Protein AF-A0A7C4IZS2-F1 (afdb_monomer_lite)

Sequence (141 aa):
MNLKKMLLIFGCVAVLMVISPVSQVMAGAGPEPPAGATVQGPEIWGEVTVYCDPAVPDVATVRVKRVVDCNVEAQALIDPNWQYGCSDNPDSPLKWSLPAGTKFFNIPGTPFINKVKNYTKNTQGTGSVYSFDAQFMFWLP

pLDDT: mean 79.39, std 14.93, range [40.72, 95.12]

Structure (mmCIF, N/CA/C/O backbone):
data_AF-A0A7C4IZS2-F1
#
_entry.id   AF-A0A7C4IZS2-F1
#
loop_
_atom_site.group_PDB
_atom_site.id
_atom_site.type_symbol
_atom_site.label_atom_id
_atom_site.label_alt_id
_atom_site.label_comp_id
_atom_site.label_asym_id
_atom_site.label_entity_id
_atom_site.label_seq_id
_atom_site.pdbx_PDB_ins_code
_atom_site.Cartn_x
_atom_site.Cartn_y
_atom_site.Cartn_z
_atom_site.occupancy
_atom_site.B_iso_or_equiv
_atom_site.auth_seq_id
_atom_site.auth_comp_id
_atom_site.auth_asym_id
_atom_site.auth_atom_id
_atom_site.pdbx_PDB_model_num
ATOM 1 N N . MET A 1 1 ? -7.790 -49.024 14.167 1.00 51.81 1 MET A N 1
ATOM 2 C CA . MET A 1 1 ? -7.156 -47.722 13.854 1.00 51.81 1 MET A CA 1
ATOM 3 C C . MET A 1 1 ? -7.063 -46.925 15.154 1.00 51.81 1 MET A C 1
ATOM 5 O O . MET A 1 1 ? -8.077 -46.774 15.816 1.00 51.81 1 MET A O 1
ATOM 9 N N . ASN A 1 2 ? -5.859 -46.560 15.609 1.00 57.06 2 ASN A N 1
ATOM 10 C CA . ASN A 1 2 ? -5.625 -46.070 16.979 1.00 57.06 2 ASN A CA 1
ATOM 11 C C . ASN A 1 2 ? -6.200 -44.657 17.200 1.00 57.06 2 ASN A C 1
ATOM 13 O O . ASN A 1 2 ? -5.724 -43.708 16.583 1.00 57.06 2 ASN A O 1
ATOM 17 N N . LEU A 1 3 ? -7.158 -44.517 18.126 1.00 55.31 3 LEU A N 1
ATOM 18 C CA . LEU A 1 3 ? -7.866 -43.269 18.473 1.00 55.31 3 LEU A CA 1
ATOM 19 C C . LEU A 1 3 ? -6.915 -42.092 18.783 1.00 55.31 3 LEU A C 1
ATOM 21 O O . LEU A 1 3 ? -7.186 -40.947 18.431 1.00 55.31 3 LEU A O 1
ATOM 25 N N . LYS A 1 4 ? -5.736 -42.392 19.346 1.00 52.72 4 LYS A N 1
ATOM 26 C CA . LYS A 1 4 ? -4.668 -41.416 19.625 1.00 52.72 4 LYS A CA 1
ATOM 27 C C . LYS A 1 4 ? -4.062 -40.788 18.361 1.00 52.72 4 LYS A C 1
ATOM 29 O O . LYS A 1 4 ? -3.688 -39.623 18.388 1.00 52.72 4 LYS A O 1
ATOM 34 N N . LYS A 1 5 ? -3.991 -41.529 17.246 1.00 51.41 5 LYS A N 1
ATOM 35 C CA . LYS A 1 5 ? -3.518 -41.000 15.953 1.00 51.41 5 LYS A CA 1
ATOM 36 C C . LYS A 1 5 ? -4.570 -40.108 15.287 1.00 51.41 5 LYS A C 1
ATOM 38 O O . LYS A 1 5 ? -4.196 -39.126 14.664 1.00 51.41 5 LYS A O 1
ATOM 43 N N . MET A 1 6 ? -5.865 -40.395 15.461 1.00 53.91 6 MET A N 1
ATOM 44 C CA . MET A 1 6 ? -6.938 -39.533 14.940 1.00 53.91 6 MET A CA 1
ATOM 45 C C . MET A 1 6 ? -7.010 -38.184 15.668 1.00 53.91 6 MET A C 1
ATOM 47 O O . MET A 1 6 ? -7.118 -37.155 15.011 1.00 53.91 6 MET A O 1
ATOM 51 N N . LEU A 1 7 ? -6.884 -38.169 17.000 1.00 56.22 7 LEU A N 1
ATOM 52 C CA . LEU A 1 7 ? -6.899 -36.930 17.794 1.00 56.22 7 LEU A CA 1
ATOM 53 C C . LEU A 1 7 ? -5.733 -35.990 17.460 1.00 56.22 7 LEU A C 1
ATOM 55 O O . LEU A 1 7 ? -5.915 -34.777 17.419 1.00 56.22 7 LEU A O 1
ATOM 59 N N . LEU A 1 8 ? -4.555 -36.543 17.166 1.00 53.88 8 LEU A N 1
ATOM 60 C CA . LEU A 1 8 ? -3.375 -35.753 16.808 1.00 53.88 8 LEU A CA 1
ATOM 61 C C . LEU A 1 8 ? -3.499 -35.139 15.401 1.00 53.88 8 LEU A C 1
ATOM 63 O O . LEU A 1 8 ? -3.094 -34.001 15.187 1.00 53.88 8 LEU A O 1
ATOM 67 N N . ILE A 1 9 ? -4.135 -35.854 14.465 1.00 56.72 9 ILE A N 1
ATOM 68 C CA . ILE A 1 9 ? -4.408 -35.351 13.110 1.00 56.72 9 ILE A CA 1
ATOM 69 C C . ILE A 1 9 ? -5.490 -34.261 13.143 1.00 56.72 9 ILE A C 1
ATOM 71 O O . ILE A 1 9 ? -5.300 -33.206 12.543 1.00 56.72 9 ILE A O 1
ATOM 75 N N . PHE A 1 10 ? -6.582 -34.458 13.891 1.00 54.16 10 PHE A N 1
ATOM 76 C CA . PHE A 1 10 ? -7.613 -33.424 14.050 1.00 54.16 10 PHE A CA 1
ATOM 77 C C . PHE A 1 10 ? -7.094 -32.185 14.796 1.00 54.16 10 PHE A C 1
ATOM 79 O O . PHE A 1 10 ? -7.431 -31.065 14.416 1.00 54.16 10 PHE A O 1
ATOM 86 N N . GLY A 1 11 ? -6.223 -32.363 15.795 1.00 52.16 11 GLY A N 1
ATOM 87 C CA . GLY A 1 11 ? -5.570 -31.255 16.496 1.00 52.16 11 GLY A CA 1
ATOM 88 C C . GLY A 1 11 ? -4.658 -30.423 15.588 1.00 52.16 11 GLY A C 1
ATOM 89 O O . GLY A 1 11 ? -4.735 -29.198 15.606 1.00 52.16 11 GLY A O 1
ATOM 90 N N . CYS A 1 12 ? -3.847 -31.061 14.736 1.00 50.88 12 CYS A N 1
ATOM 91 C CA . CYS A 1 12 ? -2.979 -30.342 13.795 1.00 50.88 12 CYS A CA 1
ATOM 92 C C . CYS A 1 12 ? -3.761 -29.608 12.693 1.00 50.88 12 CYS A C 1
ATOM 94 O O . CYS A 1 12 ? -3.373 -28.505 12.316 1.00 50.88 12 CYS A O 1
ATOM 96 N N . VAL A 1 13 ? -4.872 -30.171 12.205 1.00 51.84 13 VAL A N 1
ATOM 97 C CA . VAL A 1 13 ? -5.718 -29.513 11.190 1.00 51.84 13 VAL A CA 1
ATOM 98 C C . VAL A 1 13 ? -6.479 -28.318 11.779 1.00 51.84 13 VAL A C 1
ATOM 100 O O . VAL A 1 13 ? -6.617 -27.300 11.107 1.00 51.84 13 VAL A O 1
ATOM 103 N N . ALA A 1 14 ? -6.909 -28.389 13.043 1.00 48.94 14 ALA A N 1
ATOM 104 C CA . ALA A 1 14 ? -7.553 -27.262 13.721 1.00 48.94 14 ALA A CA 1
ATOM 105 C C . ALA A 1 14 ? -6.577 -26.103 14.005 1.00 48.94 14 ALA A C 1
ATOM 107 O O . ALA A 1 14 ? -6.953 -24.944 13.860 1.00 48.94 14 ALA A O 1
ATOM 108 N N . VAL A 1 15 ? -5.313 -26.392 14.342 1.00 45.75 15 VAL A N 1
ATOM 109 C CA . VAL A 1 15 ? -4.287 -25.360 14.599 1.00 45.75 15 VAL A CA 1
ATOM 110 C C . VAL A 1 15 ? -3.834 -24.654 13.310 1.00 45.75 15 VAL A C 1
ATOM 112 O O . VAL A 1 15 ? -3.535 -23.463 13.338 1.00 45.75 15 VAL A O 1
ATOM 115 N N . LEU A 1 16 ? -3.863 -25.337 12.161 1.00 41.94 16 LEU A N 1
ATOM 116 C CA . LEU A 1 16 ? -3.532 -24.748 10.854 1.00 41.94 16 LEU A CA 1
ATOM 117 C C . LEU A 1 16 ? -4.597 -23.777 10.308 1.00 41.94 16 LEU A C 1
ATOM 119 O O . LEU A 1 16 ? -4.285 -22.986 9.422 1.00 41.94 16 LEU A O 1
ATOM 123 N N . MET A 1 17 ? -5.826 -23.783 10.839 1.00 44.16 17 MET A N 1
ATOM 124 C CA . MET A 1 17 ? -6.877 -22.841 10.420 1.00 44.16 17 MET A CA 1
ATOM 125 C C . MET A 1 17 ? -6.835 -21.487 11.146 1.00 44.16 17 MET A C 1
ATOM 127 O O . MET A 1 17 ? -7.487 -20.550 10.698 1.00 44.16 17 MET A O 1
ATOM 131 N N . VAL A 1 18 ? -6.080 -21.349 12.243 1.00 44.06 18 VAL A N 1
ATOM 132 C CA . VAL A 1 18 ? -6.170 -20.157 13.114 1.00 44.06 18 VAL A CA 1
ATOM 133 C C . VAL A 1 18 ? -5.243 -19.012 12.681 1.00 44.06 18 VAL A C 1
ATOM 135 O O . VAL A 1 18 ? -5.390 -17.896 13.164 1.00 44.06 18 VAL A O 1
ATOM 138 N N . ILE A 1 19 ? -4.310 -19.220 11.745 1.00 46.44 19 ILE A N 1
ATOM 139 C CA . ILE A 1 19 ? -3.363 -18.162 11.350 1.00 46.44 19 ILE A CA 1
ATOM 140 C C . ILE A 1 19 ? -3.058 -18.233 9.851 1.00 46.44 19 ILE A C 1
ATOM 142 O O . ILE A 1 19 ? -1.928 -18.469 9.436 1.00 46.44 19 ILE A O 1
ATOM 146 N N . SER A 1 20 ? -4.071 -18.036 9.011 1.00 40.72 20 SER A N 1
ATOM 147 C CA . SER A 1 20 ? -3.809 -17.583 7.642 1.00 40.72 20 SER A CA 1
ATOM 148 C C . SER A 1 20 ? -4.094 -16.081 7.591 1.00 40.72 20 SER A C 1
ATOM 150 O O . SER A 1 20 ? -5.257 -15.689 7.703 1.00 40.72 20 SER A O 1
ATOM 152 N N . PRO A 1 21 ? -3.075 -15.203 7.473 1.00 47.91 21 PRO A N 1
ATOM 153 C CA . PRO A 1 21 ? -3.344 -13.832 7.069 1.00 47.91 21 PRO A CA 1
ATOM 154 C C . PRO A 1 21 ? -4.006 -13.921 5.696 1.00 47.91 21 PRO A C 1
ATOM 156 O O . PRO A 1 21 ? -3.427 -14.457 4.751 1.00 47.91 21 PRO A O 1
ATOM 159 N N . VAL A 1 22 ? -5.262 -13.488 5.614 1.00 51.22 22 VAL A N 1
ATOM 160 C CA . VAL A 1 22 ? -6.021 -13.505 4.367 1.00 51.22 22 VAL A CA 1
ATOM 161 C C . VAL A 1 22 ? -5.366 -12.477 3.453 1.00 51.22 22 VAL A C 1
ATOM 163 O O . VAL A 1 22 ? -5.600 -11.276 3.587 1.00 51.22 22 VAL A O 1
ATOM 166 N N . SER A 1 23 ? -4.475 -12.940 2.579 1.00 50.22 23 SER A N 1
ATOM 167 C CA . SER A 1 23 ? -3.880 -12.087 1.561 1.00 50.22 23 SER A CA 1
ATOM 168 C C . SER A 1 23 ? -4.981 -11.684 0.592 1.00 50.22 23 SER A C 1
ATOM 170 O O . SER A 1 23 ? -5.501 -12.532 -0.133 1.00 50.22 23 SER A O 1
ATOM 172 N N . GLN A 1 24 ? -5.382 -10.413 0.606 1.00 63.47 24 GLN A N 1
ATOM 173 C CA . GLN A 1 24 ? -6.318 -9.912 -0.399 1.00 63.47 24 GLN A CA 1
ATOM 174 C C . GLN A 1 24 ? -5.526 -9.483 -1.627 1.00 63.47 24 GLN A C 1
ATOM 176 O O . GLN A 1 24 ? -4.483 -8.838 -1.505 1.00 63.47 24 GLN A O 1
ATOM 181 N N . VAL A 1 25 ? -6.038 -9.833 -2.803 1.00 57.22 25 VAL A N 1
ATOM 182 C CA . VAL A 1 25 ? -5.549 -9.275 -4.059 1.00 57.22 25 VAL A CA 1
ATOM 183 C C . VAL A 1 25 ? -6.354 -8.005 -4.334 1.00 57.22 25 VAL A C 1
ATOM 185 O O . VAL A 1 25 ? -7.576 -8.066 -4.454 1.00 57.22 25 VAL A O 1
ATOM 188 N N . MET A 1 26 ? -5.680 -6.862 -4.358 1.00 69.31 26 MET A N 1
ATOM 189 C CA . MET A 1 26 ? -6.216 -5.578 -4.814 1.00 69.31 26 MET A CA 1
ATOM 190 C C . MET A 1 26 ? -5.915 -5.434 -6.309 1.00 69.31 26 MET A C 1
ATOM 192 O O . MET A 1 26 ? -5.067 -6.154 -6.808 1.00 69.31 26 MET A O 1
ATOM 196 N N . ALA A 1 27 ? -6.605 -4.575 -7.051 1.00 53.84 27 ALA A N 1
ATOM 197 C CA . ALA A 1 27 ? -6.233 -4.285 -8.436 1.00 53.84 27 ALA A CA 1
ATOM 198 C C . ALA A 1 27 ? -6.530 -2.821 -8.775 1.00 53.84 27 ALA A C 1
ATOM 200 O O . ALA A 1 27 ? -7.695 -2.462 -8.958 1.00 53.84 27 ALA A O 1
ATOM 201 N N . GLY A 1 28 ? -5.489 -1.994 -8.883 1.00 63.47 28 GLY A N 1
ATOM 202 C CA . GLY A 1 28 ? -5.570 -0.642 -9.437 1.00 63.47 28 GLY A CA 1
ATOM 203 C C . GLY A 1 28 ? -5.674 0.505 -8.433 1.00 63.47 28 GLY A C 1
ATOM 204 O O . GLY A 1 28 ? -5.198 0.441 -7.305 1.00 63.47 28 GLY A O 1
ATOM 205 N N . ALA A 1 29 ? -6.285 1.598 -8.885 1.00 65.12 29 ALA A N 1
ATOM 206 C CA . ALA A 1 29 ? -6.561 2.780 -8.082 1.00 65.12 29 ALA A CA 1
ATOM 207 C C . ALA A 1 29 ? -8.062 2.876 -7.779 1.00 65.12 29 ALA A C 1
ATOM 209 O O . ALA A 1 29 ? -8.898 2.725 -8.669 1.00 65.12 29 ALA A O 1
ATOM 210 N N . GLY A 1 30 ? -8.419 3.129 -6.522 1.00 69.88 30 GLY A N 1
ATOM 211 C CA . GLY A 1 30 ? -9.776 3.498 -6.132 1.00 69.88 30 GLY A CA 1
ATOM 212 C C . GLY A 1 30 ? -10.051 5.002 -6.307 1.00 69.88 30 GLY A C 1
ATOM 213 O O . GLY A 1 30 ? -9.123 5.793 -6.502 1.00 69.88 30 GLY A O 1
ATOM 214 N N . PRO A 1 31 ? -11.327 5.427 -6.234 1.00 73.56 31 PRO A N 1
ATOM 215 C CA . PRO A 1 31 ? -11.717 6.830 -6.391 1.00 73.56 31 PRO A CA 1
ATOM 216 C C . PRO A 1 31 ? -11.199 7.717 -5.248 1.00 73.56 31 PRO A C 1
ATOM 218 O O . PRO A 1 31 ? -11.068 7.265 -4.111 1.00 73.56 31 PRO A O 1
ATOM 221 N N . GLU A 1 32 ? -10.956 8.999 -5.504 1.00 73.00 32 GLU A N 1
ATOM 222 C CA . GLU A 1 32 ? -10.725 9.955 -4.414 1.00 73.00 32 GLU A CA 1
ATOM 223 C C . GLU A 1 32 ? -11.962 10.039 -3.490 1.00 73.00 32 GLU A C 1
ATOM 225 O O . GLU A 1 32 ? -13.094 9.876 -3.963 1.00 73.00 32 GLU A O 1
ATOM 230 N N . PRO A 1 33 ? -11.783 10.297 -2.179 1.00 78.00 33 PRO A N 1
ATOM 231 C CA . PRO A 1 33 ? -12.900 10.548 -1.276 1.00 78.00 33 PRO A CA 1
ATOM 232 C C . PRO A 1 33 ? -13.777 11.702 -1.801 1.00 78.00 33 PRO A C 1
ATOM 234 O O . PRO A 1 33 ? -13.243 12.776 -2.097 1.00 78.00 33 PRO A O 1
ATOM 237 N N . PRO A 1 34 ? -15.109 11.536 -1.905 1.00 81.56 34 PRO A N 1
ATOM 238 C CA . PRO A 1 34 ? -15.985 12.600 -2.373 1.00 81.56 34 PRO A CA 1
ATOM 239 C C . PRO A 1 34 ? -15.976 13.802 -1.420 1.00 81.56 34 PRO A C 1
ATOM 241 O O . PRO A 1 34 ? -15.752 13.679 -0.213 1.00 81.56 34 PRO A O 1
ATOM 244 N N . ALA A 1 35 ? -16.252 14.992 -1.958 1.00 77.50 35 ALA A N 1
ATOM 245 C CA . ALA A 1 35 ? -16.364 16.202 -1.151 1.00 77.50 35 ALA A CA 1
ATOM 246 C C . ALA A 1 35 ? -17.490 16.043 -0.111 1.00 77.50 35 ALA A C 1
ATOM 248 O O . ALA A 1 35 ? -18.647 15.846 -0.470 1.00 77.50 35 ALA A O 1
ATOM 249 N N . GLY A 1 36 ? -17.143 16.125 1.177 1.00 77.19 36 GLY A N 1
ATOM 250 C CA . GLY A 1 36 ? -18.079 15.908 2.288 1.00 77.19 36 GLY A CA 1
ATOM 251 C C . GLY A 1 36 ? -18.118 14.478 2.834 1.00 77.19 36 GLY A C 1
ATOM 252 O O . GLY A 1 36 ? -18.879 14.224 3.765 1.00 77.19 36 GLY A O 1
ATOM 253 N N . ALA A 1 37 ? -17.291 13.562 2.312 1.00 81.75 37 ALA A N 1
ATOM 254 C CA . ALA A 1 37 ? -17.156 12.225 2.876 1.00 81.75 37 ALA A CA 1
ATOM 255 C C . ALA A 1 37 ? -16.762 12.295 4.357 1.00 81.75 37 ALA A C 1
ATOM 257 O O . ALA A 1 37 ? -15.879 13.063 4.755 1.00 81.75 37 ALA A O 1
ATOM 258 N N . THR A 1 38 ? -17.401 11.467 5.181 1.00 83.50 38 THR A N 1
ATOM 259 C CA . THR A 1 38 ? -17.050 11.395 6.601 1.00 83.50 38 THR A CA 1
ATOM 260 C C . THR A 1 38 ? -15.878 10.442 6.766 1.00 83.50 38 THR A C 1
ATOM 262 O O . THR A 1 38 ? -15.980 9.262 6.428 1.00 83.50 38 THR A O 1
ATOM 265 N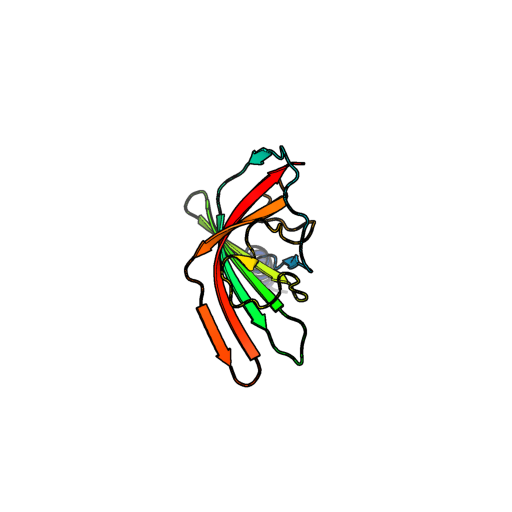 N . VAL A 1 39 ? -14.770 10.944 7.307 1.00 83.56 39 VAL A N 1
ATOM 266 C CA . VAL A 1 39 ? -13.623 10.108 7.666 1.00 83.56 39 VAL A CA 1
ATOM 267 C C . VAL A 1 39 ? -13.878 9.476 9.037 1.00 83.56 39 VAL A C 1
ATOM 269 O O . VAL A 1 39 ? -14.130 10.183 10.012 1.00 83.56 39 VAL A O 1
ATOM 272 N N . GLN A 1 40 ? -13.851 8.147 9.108 1.00 79.81 40 GLN A N 1
ATOM 273 C CA . GLN A 1 40 ? -14.124 7.355 10.310 1.00 79.81 40 GLN A CA 1
ATOM 274 C C . GLN A 1 40 ? -13.084 6.247 10.512 1.00 79.81 40 GLN A C 1
ATOM 276 O O . GLN A 1 40 ? -12.262 5.961 9.647 1.00 79.81 40 GLN A O 1
ATOM 281 N N . GLY A 1 41 ? -13.154 5.601 11.677 1.00 73.19 41 GLY A N 1
ATOM 282 C CA . GLY A 1 41 ? -12.334 4.442 12.010 1.00 73.19 41 GLY A CA 1
ATOM 283 C C . GLY A 1 41 ? -10.973 4.798 12.613 1.00 73.19 41 GLY A C 1
ATOM 284 O O . GLY A 1 41 ? -10.624 5.974 12.744 1.00 73.19 41 GLY A O 1
ATOM 285 N N . PRO A 1 42 ? -10.217 3.777 13.047 1.00 82.19 42 PRO A N 1
ATOM 286 C CA . PRO A 1 42 ? -8.880 3.982 13.568 1.00 82.19 42 PRO A CA 1
ATOM 287 C C . PRO A 1 42 ? -7.929 4.377 12.440 1.00 82.19 42 PRO A C 1
ATOM 289 O O . PRO A 1 42 ? -8.038 3.903 11.311 1.00 82.19 42 PRO A O 1
ATOM 292 N N . GLU A 1 43 ? -6.948 5.202 12.773 1.00 85.50 43 GLU A N 1
ATOM 293 C CA . GLU A 1 43 ? -5.795 5.423 11.910 1.00 85.50 43 GLU A CA 1
ATOM 294 C C . GLU A 1 43 ? -4.915 4.164 11.890 1.00 85.50 43 GLU A C 1
ATOM 296 O O . GLU A 1 43 ? -4.577 3.629 12.949 1.00 85.50 43 GLU A O 1
ATOM 301 N N . ILE A 1 44 ? -4.530 3.694 10.699 1.00 90.88 44 ILE A N 1
ATOM 302 C CA . ILE A 1 44 ? -3.626 2.546 10.540 1.00 90.88 44 ILE A CA 1
ATOM 303 C C . ILE A 1 44 ? -2.368 2.975 9.803 1.00 90.88 44 ILE A C 1
ATO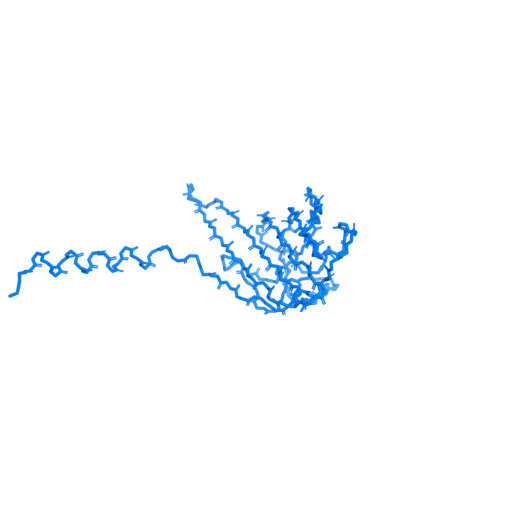M 305 O O . ILE A 1 44 ? -2.440 3.618 8.763 1.00 90.88 44 ILE A O 1
ATOM 309 N N . TRP A 1 45 ? -1.213 2.557 10.314 1.00 92.19 45 TRP A N 1
ATOM 310 C CA . TRP A 1 45 ? 0.050 2.649 9.592 1.00 92.19 45 TRP A CA 1
ATOM 311 C C . TRP A 1 45 ? 0.404 1.299 8.973 1.00 92.19 45 TRP A C 1
ATOM 313 O O . TRP A 1 45 ? 0.201 0.242 9.579 1.00 92.19 45 TRP A O 1
ATOM 323 N N . GLY A 1 46 ? 0.941 1.338 7.761 1.00 94.06 46 GLY A N 1
ATOM 324 C CA . GLY A 1 46 ? 1.476 0.167 7.083 1.00 94.06 46 GLY A CA 1
ATOM 325 C C . GLY A 1 46 ? 2.654 0.516 6.195 1.00 94.06 46 GLY A C 1
ATOM 326 O O . GLY A 1 46 ? 2.846 1.672 5.838 1.00 94.06 46 GLY A O 1
ATOM 327 N N . GLU A 1 47 ? 3.416 -0.502 5.829 1.00 95.12 47 GLU A N 1
ATOM 328 C CA . GLU A 1 47 ? 4.485 -0.405 4.842 1.00 95.12 47 GLU A CA 1
ATOM 329 C C . GLU A 1 47 ? 3.915 -0.762 3.466 1.00 95.12 47 GLU A C 1
ATOM 331 O O . GLU A 1 47 ? 3.216 -1.771 3.314 1.00 95.12 47 GLU A O 1
ATOM 336 N N . VAL A 1 48 ? 4.214 0.056 2.464 1.00 93.00 48 VAL A N 1
ATOM 337 C CA . VAL A 1 48 ? 3.899 -0.203 1.062 1.00 93.00 48 VAL A CA 1
ATOM 338 C C . VAL A 1 48 ? 5.202 -0.408 0.317 1.00 93.00 48 VAL A C 1
ATOM 340 O O . VAL A 1 48 ? 6.079 0.449 0.353 1.00 93.00 48 VAL A O 1
ATOM 343 N N . THR A 1 49 ? 5.318 -1.529 -0.386 1.00 93.75 49 THR A N 1
ATOM 344 C CA . THR A 1 49 ? 6.434 -1.805 -1.290 1.00 93.75 49 THR A CA 1
ATOM 345 C C . THR A 1 49 ? 5.901 -1.967 -2.702 1.00 93.75 49 THR A C 1
ATOM 347 O O . THR A 1 49 ? 5.047 -2.819 -2.923 1.00 93.75 49 THR A O 1
ATOM 350 N N . VAL A 1 50 ? 6.409 -1.191 -3.653 1.00 92.25 50 VAL A N 1
ATOM 351 C CA . VAL A 1 50 ? 6.036 -1.256 -5.068 1.00 92.25 50 VAL A CA 1
ATOM 352 C C . VAL A 1 50 ? 7.239 -1.725 -5.872 1.00 92.25 50 VAL A C 1
ATOM 354 O O . VAL A 1 50 ? 8.306 -1.115 -5.820 1.00 92.25 50 VAL A O 1
ATOM 357 N N . TYR A 1 51 ? 7.075 -2.828 -6.590 1.00 92.00 51 TYR A N 1
ATOM 358 C CA . TYR A 1 51 ? 8.025 -3.306 -7.578 1.00 92.00 51 TYR A CA 1
ATOM 359 C C . TYR A 1 51 ? 7.624 -2.772 -8.948 1.00 92.00 51 TYR A C 1
ATOM 361 O O . TYR A 1 51 ? 6.517 -3.041 -9.414 1.00 92.00 51 TYR A O 1
ATOM 369 N N . CYS A 1 52 ? 8.538 -2.036 -9.565 1.00 89.56 52 CYS A N 1
ATOM 370 C CA . CYS A 1 52 ? 8.342 -1.369 -10.838 1.00 89.56 52 CYS A CA 1
ATOM 371 C C . CYS A 1 52 ? 9.392 -1.858 -11.819 1.00 89.56 52 CYS A C 1
ATOM 373 O O . CYS A 1 52 ? 10.589 -1.676 -11.579 1.00 89.56 52 CYS A O 1
ATOM 375 N N . ASP A 1 53 ? 8.976 -2.453 -12.927 1.00 88.06 53 ASP A N 1
ATOM 376 C CA . ASP A 1 53 ? 9.899 -2.911 -13.960 1.00 88.06 53 ASP A CA 1
ATOM 377 C C . ASP A 1 53 ? 9.285 -2.664 -15.344 1.00 88.06 53 ASP A C 1
ATOM 379 O O . ASP A 1 53 ? 8.138 -3.032 -15.570 1.00 88.06 53 ASP A O 1
ATOM 383 N N . PRO A 1 54 ? 10.020 -2.066 -16.300 1.00 84.44 54 PRO A N 1
ATOM 384 C CA . PRO A 1 54 ? 9.491 -1.779 -17.634 1.00 84.44 54 PRO A CA 1
ATOM 385 C C . PRO A 1 54 ? 8.958 -2.999 -18.406 1.00 84.44 54 PRO A C 1
ATOM 387 O O . PRO A 1 54 ? 8.231 -2.827 -19.384 1.00 84.44 54 PRO A O 1
ATOM 390 N N . ALA A 1 55 ? 9.354 -4.218 -18.028 1.00 85.94 55 ALA A N 1
ATOM 391 C CA . ALA A 1 55 ? 8.989 -5.458 -18.703 1.00 85.94 55 ALA A CA 1
ATOM 392 C C . ALA A 1 55 ? 7.782 -6.185 -18.083 1.00 85.94 55 ALA A C 1
ATOM 394 O O . ALA A 1 55 ? 7.265 -7.113 -18.711 1.00 85.94 55 ALA A O 1
ATOM 395 N N . VAL A 1 56 ? 7.330 -5.809 -16.880 1.00 85.88 56 VAL A N 1
ATOM 396 C CA . VAL A 1 56 ? 6.202 -6.461 -16.188 1.00 85.88 56 VAL A CA 1
ATOM 397 C C . VAL A 1 56 ? 5.264 -5.435 -15.541 1.00 85.88 56 VAL A C 1
ATOM 399 O O . VAL A 1 56 ? 5.677 -4.312 -15.290 1.00 85.88 56 VAL A O 1
ATOM 402 N N . PRO A 1 57 ? 3.991 -5.779 -15.270 1.00 86.12 57 PRO A N 1
ATOM 403 C CA . PRO A 1 57 ? 3.092 -4.882 -14.547 1.00 86.12 57 PRO A CA 1
ATOM 404 C C . PRO A 1 57 ? 3.644 -4.495 -13.171 1.00 86.12 57 PRO A C 1
ATOM 406 O O . PRO A 1 57 ? 4.236 -5.332 -12.485 1.00 86.12 57 PRO A O 1
ATOM 409 N N . ASP A 1 58 ? 3.398 -3.252 -12.760 1.00 89.00 58 ASP A N 1
ATOM 410 C CA . ASP A 1 58 ? 3.776 -2.766 -11.436 1.00 89.00 58 ASP A CA 1
ATOM 411 C C . ASP A 1 58 ? 2.993 -3.522 -10.356 1.00 89.00 58 ASP A C 1
ATOM 413 O O . ASP A 1 58 ? 1.760 -3.612 -10.395 1.00 89.00 58 ASP A O 1
ATOM 417 N N . VAL A 1 59 ? 3.710 -4.054 -9.366 1.00 90.00 59 VAL A N 1
ATOM 418 C CA . VAL A 1 59 ? 3.121 -4.837 -8.274 1.00 90.00 59 VAL A CA 1
ATOM 419 C C . VAL A 1 59 ? 3.371 -4.137 -6.952 1.00 90.00 59 VAL A C 1
ATOM 421 O O . VAL A 1 59 ? 4.521 -3.932 -6.569 1.00 90.00 59 VAL A O 1
ATOM 424 N N . ALA A 1 60 ? 2.317 -3.843 -6.199 1.00 90.75 60 ALA A N 1
ATOM 425 C CA . ALA A 1 60 ? 2.434 -3.342 -4.838 1.00 90.75 60 ALA A CA 1
ATOM 426 C C . ALA A 1 60 ? 2.087 -4.406 -3.802 1.00 90.75 60 ALA A C 1
ATOM 428 O O . ALA A 1 60 ? 1.204 -5.239 -3.980 1.00 90.75 60 ALA A O 1
ATOM 429 N N . THR A 1 61 ? 2.768 -4.359 -2.667 1.00 92.81 61 THR A N 1
ATOM 430 C CA . THR A 1 61 ? 2.407 -5.094 -1.462 1.00 92.81 61 THR A CA 1
ATOM 431 C C . THR A 1 61 ? 2.186 -4.092 -0.343 1.00 92.81 61 THR A C 1
ATOM 433 O O . THR A 1 61 ? 3.079 -3.313 -0.029 1.00 92.81 61 THR A O 1
ATOM 436 N N . VAL A 1 62 ? 1.015 -4.137 0.283 1.00 92.94 62 VAL A N 1
ATOM 437 C CA . VAL A 1 62 ? 0.674 -3.326 1.453 1.00 92.94 62 VAL A CA 1
ATOM 438 C C . VAL A 1 62 ? 0.649 -4.228 2.674 1.00 92.94 62 VAL A C 1
ATOM 440 O O . VAL A 1 62 ? -0.089 -5.210 2.709 1.00 92.94 62 VAL A O 1
ATOM 443 N N . ARG A 1 63 ? 1.446 -3.914 3.692 1.00 93.81 63 ARG A N 1
ATOM 444 C CA . ARG A 1 63 ? 1.519 -4.672 4.943 1.00 93.81 63 ARG A CA 1
ATOM 445 C C . ARG A 1 63 ? 1.133 -3.772 6.097 1.00 93.81 63 ARG A C 1
ATOM 447 O O . ARG A 1 63 ? 1.842 -2.826 6.419 1.00 93.81 63 ARG A O 1
ATOM 454 N N . VAL A 1 64 ? 0.033 -4.101 6.755 1.00 93.38 64 VAL A N 1
ATOM 455 C CA . VAL A 1 64 ? -0.444 -3.381 7.936 1.00 93.38 64 VAL A CA 1
ATOM 456 C C . VAL A 1 64 ? -0.342 -4.272 9.163 1.00 93.38 64 VAL A C 1
ATOM 458 O O . VAL A 1 64 ? -0.545 -5.489 9.097 1.00 93.38 64 VAL A O 1
ATOM 461 N N . LYS A 1 65 ? -0.036 -3.657 10.302 1.00 88.62 65 LYS A N 1
ATOM 462 C CA . LYS A 1 65 ? -0.082 -4.309 11.609 1.00 88.62 65 LYS A CA 1
ATOM 463 C C . LYS A 1 65 ? -0.839 -3.416 12.572 1.00 88.62 65 LYS A C 1
ATOM 465 O O . LYS A 1 65 ? -0.662 -2.202 12.556 1.00 88.62 65 LYS A O 1
ATOM 470 N N . ARG A 1 66 ? -1.653 -4.018 13.431 1.00 86.25 66 ARG A N 1
ATOM 471 C CA . ARG A 1 66 ? -2.306 -3.316 14.536 1.00 86.25 66 ARG A CA 1
ATOM 472 C C . ARG A 1 66 ? -2.217 -4.137 15.812 1.00 86.25 66 ARG A C 1
ATOM 474 O O . ARG A 1 66 ? -2.040 -5.351 15.759 1.00 86.25 66 ARG A O 1
ATOM 481 N N . VAL A 1 67 ? -2.344 -3.462 16.948 1.00 83.50 67 VAL A N 1
ATOM 482 C CA . VAL A 1 67 ? -2.443 -4.109 18.257 1.00 83.50 67 VAL A CA 1
ATOM 483 C C . VAL A 1 67 ? -3.864 -3.923 18.767 1.00 83.50 67 VAL A C 1
ATOM 485 O O . VAL A 1 67 ? -4.316 -2.789 18.908 1.00 83.50 67 VAL A O 1
ATOM 488 N N . VAL A 1 68 ? -4.559 -5.027 19.024 1.00 84.06 68 VAL A N 1
ATOM 489 C CA . VAL A 1 68 ? -5.914 -5.051 19.592 1.00 84.06 68 VAL A CA 1
ATOM 490 C C . VAL A 1 68 ? -5.897 -6.024 20.761 1.00 84.06 68 VAL A C 1
ATOM 492 O O . VAL A 1 68 ? -5.416 -7.145 20.617 1.00 84.06 68 VAL A O 1
ATOM 495 N N . ASP A 1 69 ? -6.351 -5.582 21.934 1.00 86.06 69 ASP A N 1
ATOM 496 C CA . ASP A 1 69 ? -6.408 -6.404 23.152 1.00 86.06 69 ASP A CA 1
ATOM 497 C C . ASP A 1 69 ? -5.091 -7.144 23.457 1.00 86.06 69 ASP A C 1
ATOM 499 O O . ASP A 1 69 ? -5.067 -8.348 23.698 1.00 86.06 69 ASP A O 1
ATOM 503 N N . CYS A 1 70 ? -3.968 -6.416 23.394 1.00 84.88 70 CYS A N 1
ATOM 504 C CA . CYS A 1 70 ? -2.601 -6.932 23.578 1.00 84.88 70 CYS A CA 1
ATOM 505 C C . CYS A 1 70 ? -2.133 -7.980 22.547 1.00 84.88 70 CYS A C 1
ATOM 507 O O . CYS A 1 70 ? -1.015 -8.481 22.664 1.00 84.88 70 CYS A O 1
ATOM 509 N N . ASN A 1 71 ? -2.927 -8.271 21.516 1.00 82.81 71 ASN A N 1
ATOM 510 C CA . ASN A 1 71 ? -2.566 -9.170 20.427 1.00 82.81 71 ASN A CA 1
ATOM 511 C C . ASN A 1 71 ? -2.149 -8.380 19.186 1.00 82.81 71 ASN A C 1
ATOM 513 O O . ASN A 1 7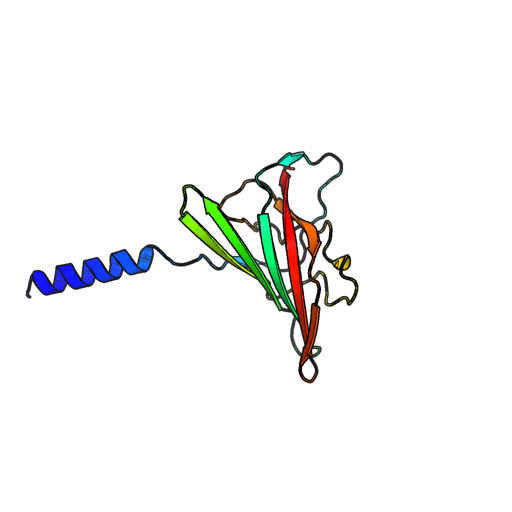1 ? -2.720 -7.335 18.873 1.00 82.81 71 ASN A O 1
ATOM 517 N N . VAL A 1 72 ? -1.145 -8.887 18.468 1.00 83.94 72 VAL A N 1
ATOM 518 C CA . VAL A 1 72 ? -0.702 -8.308 17.195 1.00 83.94 72 VAL A CA 1
ATOM 519 C C . VAL A 1 72 ? -1.474 -8.968 16.062 1.00 83.94 72 VAL A C 1
ATOM 521 O O . VAL A 1 72 ? -1.335 -10.165 15.824 1.00 83.94 72 VAL A O 1
ATOM 524 N N . GLU A 1 73 ? -2.236 -8.171 15.326 1.00 86.94 73 GLU A N 1
ATOM 525 C CA . GLU A 1 73 ? -2.868 -8.585 14.081 1.00 86.94 73 GLU A CA 1
ATOM 526 C C . GLU A 1 73 ? -2.067 -8.039 12.900 1.00 86.94 73 GLU A C 1
ATOM 528 O O . GLU A 1 73 ? -1.650 -6.877 12.894 1.00 86.94 73 GLU A O 1
ATOM 533 N N . ALA A 1 74 ? -1.852 -8.871 11.884 1.00 89.06 74 ALA A N 1
ATOM 534 C CA . ALA A 1 74 ? -1.136 -8.498 10.673 1.00 89.06 74 ALA A CA 1
ATOM 535 C C . ALA A 1 74 ? -1.951 -8.887 9.441 1.00 89.06 74 ALA A C 1
ATOM 537 O O . ALA A 1 74 ? -2.529 -9.972 9.388 1.00 89.06 74 ALA A O 1
ATOM 538 N N . GLN A 1 75 ? -1.958 -8.014 8.440 1.00 91.81 75 GLN A N 1
ATOM 539 C CA . GLN A 1 75 ? -2.595 -8.270 7.155 1.00 91.81 75 GLN A CA 1
ATOM 540 C C . GLN A 1 75 ? -1.662 -7.810 6.035 1.00 91.81 75 GLN A C 1
ATOM 542 O O . GLN A 1 75 ? -0.993 -6.781 6.148 1.00 91.81 75 GLN A O 1
ATOM 547 N N . ALA A 1 76 ? -1.608 -8.596 4.964 1.00 90.12 76 ALA A N 1
ATOM 548 C CA . ALA A 1 76 ? -0.881 -8.264 3.750 1.00 90.12 76 ALA A CA 1
ATOM 549 C C . ALA A 1 76 ? -1.866 -8.231 2.582 1.00 90.12 76 ALA A C 1
ATOM 551 O O . ALA A 1 76 ? -2.703 -9.119 2.459 1.00 90.12 76 ALA A O 1
ATOM 552 N N . LEU A 1 77 ? -1.768 -7.214 1.738 1.00 90.44 77 LEU A N 1
ATOM 553 C CA . LEU A 1 77 ? -2.531 -7.083 0.505 1.00 90.44 77 LEU A CA 1
ATOM 554 C C . LEU A 1 77 ? -1.549 -6.995 -0.653 1.00 90.44 77 LEU A C 1
ATOM 556 O O . LEU A 1 77 ? -0.495 -6.376 -0.512 1.00 90.44 77 LEU A O 1
ATOM 560 N N . ILE A 1 78 ? -1.885 -7.607 -1.780 1.00 89.44 78 ILE A N 1
ATOM 561 C CA . ILE A 1 78 ? -1.061 -7.585 -2.989 1.00 89.44 78 ILE A CA 1
ATOM 562 C C . ILE A 1 78 ? -1.885 -6.950 -4.098 1.00 89.44 78 ILE A C 1
ATOM 564 O O . ILE A 1 78 ? -2.958 -7.448 -4.408 1.00 89.44 78 ILE A O 1
ATOM 568 N N . ASP A 1 79 ? -1.392 -5.881 -4.702 1.00 87.25 79 ASP A N 1
ATOM 569 C CA . ASP A 1 79 ? -1.948 -5.303 -5.918 1.00 87.25 79 ASP A CA 1
ATOM 570 C C . ASP A 1 79 ? -1.054 -5.675 -7.107 1.00 87.25 79 ASP A C 1
ATOM 572 O O . ASP A 1 79 ? 0.047 -5.139 -7.204 1.00 87.25 79 ASP A O 1
ATOM 576 N N . PRO A 1 80 ? -1.457 -6.599 -7.996 1.00 85.00 80 PRO A N 1
ATOM 577 C CA . PRO A 1 80 ? -0.664 -6.995 -9.147 1.00 85.00 80 PRO A CA 1
ATOM 578 C C . PRO A 1 80 ? -0.809 -6.021 -10.326 1.00 85.00 80 PRO A C 1
ATOM 580 O O . PRO A 1 80 ? -0.308 -6.312 -11.409 1.00 85.00 80 PRO A O 1
ATOM 583 N N . ASN A 1 81 ? -1.548 -4.922 -10.157 1.00 82.38 81 ASN A N 1
ATOM 584 C CA . ASN A 1 81 ? -1.788 -3.920 -11.183 1.00 82.38 81 ASN A CA 1
ATOM 585 C C . ASN A 1 81 ? -1.816 -2.523 -10.550 1.00 82.38 81 ASN A C 1
ATOM 587 O O . ASN A 1 81 ? -2.828 -1.824 -10.608 1.00 82.38 81 ASN A O 1
ATOM 591 N N . TRP A 1 82 ? -0.718 -2.133 -9.907 1.00 84.44 82 TRP A N 1
ATOM 592 C CA . TRP A 1 82 ? -0.623 -0.876 -9.173 1.00 84.44 82 TRP A CA 1
ATOM 593 C C . TRP A 1 82 ? -0.741 0.330 -10.115 1.00 84.44 82 TRP A C 1
ATOM 595 O O . TRP A 1 82 ? 0.150 0.609 -10.911 1.00 84.44 82 TRP A O 1
ATOM 605 N N . GLN A 1 83 ? -1.849 1.070 -10.030 1.00 75.56 83 GLN A N 1
ATOM 606 C CA . GLN A 1 83 ? -2.163 2.135 -10.997 1.00 75.56 83 GLN A CA 1
ATOM 607 C C . GLN A 1 83 ? -1.738 3.543 -10.576 1.00 75.56 83 GLN A C 1
ATOM 609 O O . GLN A 1 83 ? -1.805 4.458 -11.394 1.00 75.56 83 GLN A O 1
ATOM 614 N N . TYR A 1 84 ? -1.265 3.741 -9.344 1.00 72.44 84 TYR A N 1
ATOM 615 C CA . TYR A 1 84 ? -0.736 5.049 -8.921 1.00 72.44 84 TYR A CA 1
ATOM 616 C C . TYR A 1 84 ? 0.631 5.363 -9.545 1.00 72.44 84 TYR A C 1
ATOM 618 O O . TYR A 1 84 ? 1.132 6.481 -9.428 1.00 72.44 84 TYR A O 1
ATOM 626 N N . GLY A 1 85 ? 1.215 4.377 -10.232 1.00 71.56 85 GLY A N 1
ATOM 627 C CA . GLY A 1 85 ? 2.481 4.480 -10.932 1.00 71.56 85 GLY A CA 1
ATOM 628 C C . GLY A 1 85 ? 3.696 4.460 -10.010 1.00 71.56 85 GLY A C 1
ATOM 629 O O . GLY A 1 85 ? 3.608 4.418 -8.781 1.00 71.56 85 GLY A O 1
ATOM 630 N N . CYS A 1 86 ? 4.856 4.506 -10.652 1.00 82.56 86 CYS A N 1
ATOM 631 C CA . CYS A 1 86 ? 6.174 4.445 -10.032 1.00 82.56 86 CYS A CA 1
ATOM 632 C C . CYS A 1 86 ? 6.849 5.810 -10.110 1.00 82.56 86 CYS A C 1
ATOM 634 O O . CYS A 1 86 ? 7.817 6.024 -10.838 1.00 82.56 86 CYS A O 1
ATOM 636 N N . SER A 1 87 ? 6.243 6.775 -9.423 1.00 81.25 87 SER A N 1
ATOM 637 C CA . SER A 1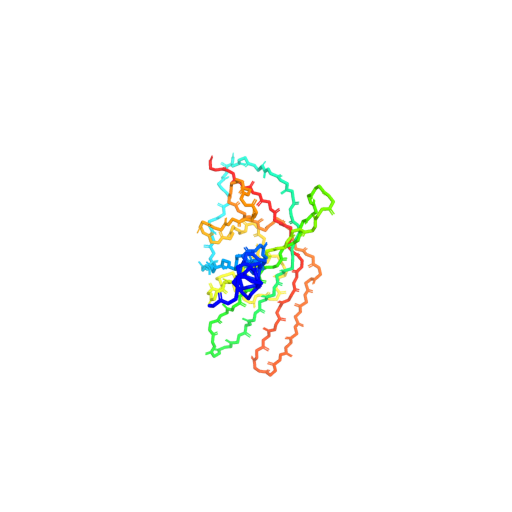 87 ? 6.687 8.164 -9.440 1.00 81.25 87 SER A CA 1
ATOM 638 C C . SER A 1 87 ? 7.715 8.410 -8.354 1.00 81.25 87 SER A C 1
ATOM 640 O O . SER A 1 87 ? 7.455 8.082 -7.204 1.00 81.25 87 SER A O 1
ATOM 642 N N . ASP A 1 88 ? 8.815 9.088 -8.688 1.00 84.06 88 ASP A N 1
ATOM 643 C CA . ASP A 1 88 ? 9.821 9.550 -7.717 1.00 84.06 88 ASP A CA 1
ATOM 644 C C . ASP A 1 88 ? 9.284 10.651 -6.774 1.00 84.06 88 ASP A C 1
ATOM 646 O O . ASP A 1 88 ? 9.991 11.106 -5.875 1.00 84.06 88 ASP A O 1
ATOM 650 N N . ASN A 1 89 ? 8.032 11.088 -6.964 1.00 85.69 89 ASN A N 1
ATOM 651 C CA . ASN A 1 89 ? 7.341 11.995 -6.059 1.00 85.69 89 ASN A CA 1
ATOM 652 C C . ASN A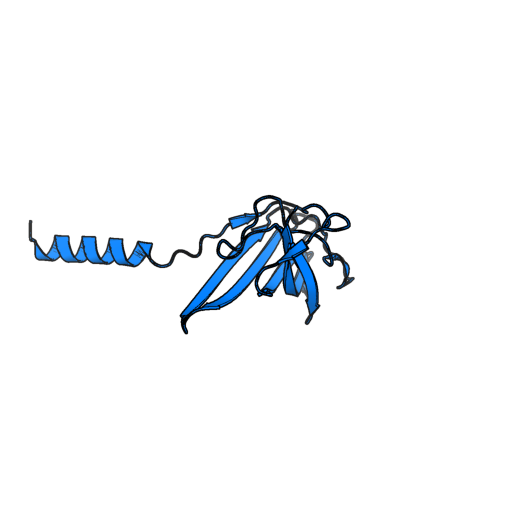 1 89 ? 6.671 11.213 -4.905 1.00 85.69 89 ASN A C 1
ATOM 654 O O . ASN A 1 89 ? 5.699 10.495 -5.164 1.00 85.69 89 ASN A O 1
ATOM 658 N N . PRO A 1 90 ? 7.090 11.396 -3.638 1.00 83.00 90 PRO A N 1
ATOM 659 C CA . PRO A 1 90 ? 6.498 10.711 -2.485 1.00 83.00 90 PRO A CA 1
ATOM 660 C C . PRO A 1 90 ? 5.033 11.083 -2.220 1.00 83.00 90 PRO A C 1
ATOM 662 O O . PRO A 1 90 ? 4.340 10.344 -1.525 1.00 83.00 90 PRO A O 1
ATOM 665 N N . ASP A 1 91 ? 4.549 12.191 -2.785 1.00 84.06 91 ASP A N 1
ATOM 666 C CA . ASP A 1 91 ? 3.163 12.639 -2.629 1.00 84.06 91 ASP A CA 1
ATOM 667 C C . ASP A 1 91 ? 2.208 12.013 -3.658 1.00 84.06 91 ASP A C 1
ATOM 669 O O . ASP A 1 91 ? 0.993 12.164 -3.549 1.00 84.06 91 ASP A O 1
ATOM 673 N N . SER A 1 92 ? 2.734 11.292 -4.655 1.00 79.88 92 SER A N 1
ATOM 674 C CA . SER A 1 92 ? 1.930 10.687 -5.725 1.00 79.88 92 SER A CA 1
ATOM 675 C C . SER A 1 92 ? 0.801 9.751 -5.258 1.00 79.88 92 SER A C 1
ATOM 677 O O . SER A 1 92 ? -0.275 9.835 -5.851 1.00 79.88 92 SER A O 1
ATOM 679 N N . PRO A 1 93 ? 0.952 8.918 -4.204 1.00 77.62 93 PRO A N 1
ATOM 680 C CA . PRO A 1 93 ? -0.130 8.049 -3.752 1.00 77.62 93 PRO A CA 1
ATOM 681 C C . PRO A 1 93 ? -1.080 8.736 -2.753 1.00 77.62 93 PRO A C 1
ATOM 683 O O . PRO A 1 93 ? -2.030 8.106 -2.294 1.00 77.62 93 PRO A O 1
ATOM 686 N N . LEU A 1 94 ? -0.852 10.002 -2.374 1.00 82.00 94 LEU A N 1
ATOM 687 C CA . LEU A 1 94 ? -1.695 10.688 -1.391 1.00 82.00 94 LEU A CA 1
ATOM 688 C C . LEU A 1 94 ? -3.115 10.912 -1.911 1.00 82.00 94 LEU A C 1
ATOM 690 O O . LEU A 1 94 ? -3.323 11.252 -3.067 1.00 82.00 94 LEU A O 1
ATOM 694 N N . LYS A 1 95 ? -4.089 10.803 -1.004 1.00 77.38 95 LYS A N 1
ATOM 695 C CA . LYS A 1 95 ? -5.540 10.984 -1.207 1.00 77.38 95 LYS A CA 1
ATOM 696 C C . LYS A 1 95 ? -6.205 9.964 -2.119 1.00 77.38 95 LYS A C 1
ATOM 698 O O . LYS A 1 95 ? -7.432 9.924 -2.183 1.00 77.38 95 LYS A O 1
ATOM 703 N N . TRP A 1 96 ? -5.432 9.092 -2.741 1.00 73.12 96 TRP A N 1
ATOM 704 C CA . TRP A 1 96 ? -5.976 7.992 -3.498 1.00 73.12 96 TRP A CA 1
ATOM 705 C C . TRP A 1 96 ? -6.516 6.906 -2.569 1.00 73.12 96 TRP A C 1
ATOM 707 O O . TRP A 1 96 ? -5.851 6.497 -1.608 1.00 73.12 96 TRP A O 1
ATOM 717 N N . SER A 1 97 ? -7.728 6.426 -2.857 1.00 80.94 97 SER A N 1
ATOM 718 C CA . SER A 1 97 ? -8.250 5.237 -2.185 1.00 80.94 97 SER A CA 1
ATOM 719 C C . SER A 1 97 ? -7.701 3.978 -2.818 1.00 80.94 97 SER A C 1
ATOM 721 O O . SER A 1 97 ? -7.474 3.964 -4.024 1.00 80.94 97 SER A O 1
ATOM 723 N N . LEU A 1 98 ? -7.496 2.934 -2.014 1.00 84.88 98 LEU A N 1
ATOM 724 C CA . LEU A 1 98 ? -7.175 1.596 -2.510 1.00 84.88 98 LEU A CA 1
ATOM 725 C C . LEU A 1 98 ? -8.349 1.042 -3.339 1.00 84.88 98 LEU A C 1
ATOM 727 O O . LEU A 1 98 ? -9.479 1.514 -3.178 1.00 84.88 98 LEU A O 1
ATOM 731 N N . PRO A 1 99 ? -8.121 0.032 -4.200 1.00 81.31 99 PRO A N 1
ATOM 732 C CA . PRO A 1 99 ? -9.159 -0.575 -5.030 1.00 81.31 99 PRO A CA 1
ATOM 733 C C . PRO A 1 99 ? -10.464 -0.859 -4.294 1.00 81.31 99 PRO A C 1
ATOM 735 O O . PRO A 1 99 ? -10.470 -1.282 -3.132 1.00 81.31 99 PRO A O 1
ATOM 738 N N . ALA A 1 100 ? -11.583 -0.654 -4.989 1.00 77.44 100 ALA A N 1
ATOM 739 C CA . ALA A 1 100 ? -12.908 -0.875 -4.427 1.00 77.44 100 ALA A CA 1
ATOM 740 C C . ALA A 1 100 ? -13.029 -2.288 -3.827 1.00 77.44 100 ALA A C 1
ATOM 742 O O . ALA A 1 100 ? -12.651 -3.282 -4.444 1.00 77.44 100 ALA A O 1
ATOM 743 N N . GLY A 1 101 ? -13.565 -2.374 -2.607 1.00 78.88 101 GLY A N 1
ATOM 744 C CA . GLY A 1 101 ? -13.690 -3.635 -1.868 1.00 78.88 101 GLY A CA 1
ATOM 745 C C . GLY A 1 101 ? -12.496 -3.982 -0.971 1.00 78.88 101 GLY A C 1
ATOM 746 O O . GLY A 1 101 ? -12.604 -4.930 -0.192 1.00 78.88 101 GLY A O 1
ATOM 747 N N . THR A 1 102 ? -11.409 -3.205 -1.009 1.00 85.31 102 THR A N 1
ATOM 748 C CA . THR A 1 102 ? -10.286 -3.355 -0.073 1.00 85.31 102 THR A CA 1
ATOM 749 C C . THR A 1 102 ? -10.745 -3.139 1.368 1.00 85.31 102 THR A C 1
ATOM 751 O O . THR A 1 102 ? -11.389 -2.135 1.674 1.00 85.31 102 THR A O 1
ATOM 754 N N . LYS A 1 103 ? -10.396 -4.068 2.269 1.00 87.00 103 LYS A N 1
ATOM 755 C CA . LYS A 1 103 ? -10.757 -3.988 3.692 1.00 87.00 103 LYS A CA 1
ATOM 756 C C . LYS A 1 103 ? -9.579 -4.352 4.583 1.00 87.00 103 LYS A C 1
ATOM 758 O O . LYS A 1 103 ? -9.095 -5.482 4.555 1.00 87.00 103 LYS A O 1
ATOM 763 N N . PHE A 1 104 ? -9.205 -3.432 5.464 1.00 89.50 104 PHE A N 1
ATOM 764 C CA . PHE A 1 104 ? -8.283 -3.720 6.558 1.00 89.50 104 PHE A CA 1
ATOM 765 C C . PHE A 1 104 ? -9.059 -4.170 7.787 1.00 89.50 104 PHE A C 1
ATOM 767 O O . PHE A 1 104 ? -9.880 -3.417 8.302 1.00 89.50 104 PHE A O 1
ATOM 774 N N . PHE A 1 105 ? -8.806 -5.390 8.255 1.00 88.94 105 PHE A N 1
ATOM 775 C CA . PHE A 1 105 ? -9.334 -5.924 9.512 1.00 88.94 105 PHE A CA 1
ATOM 776 C C . PHE A 1 105 ? -10.849 -5.714 9.740 1.00 88.94 105 PHE A C 1
ATOM 778 O O . PHE A 1 105 ? -11.290 -5.470 10.864 1.00 88.94 105 PHE A O 1
ATOM 785 N N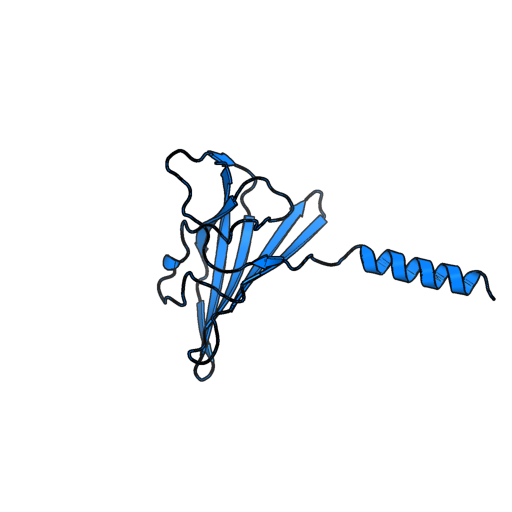 . ASN A 1 106 ? -11.646 -5.773 8.666 1.00 86.56 106 ASN A N 1
ATOM 786 C CA . ASN A 1 106 ? -13.090 -5.493 8.659 1.00 86.56 106 ASN A CA 1
ATOM 787 C C . ASN A 1 106 ? -13.502 -4.089 9.152 1.00 86.56 106 ASN A C 1
ATOM 789 O O . ASN A 1 106 ? -14.652 -3.891 9.543 1.00 86.56 106 ASN A O 1
ATOM 793 N N . ILE A 1 107 ? -12.599 -3.108 9.112 1.00 87.75 107 ILE A N 1
ATOM 794 C CA . ILE A 1 107 ? -12.923 -1.708 9.397 1.00 87.75 107 ILE A CA 1
ATOM 795 C C . ILE A 1 107 ? -13.870 -1.185 8.305 1.00 87.75 107 ILE A C 1
ATOM 797 O O . ILE A 1 107 ? -13.617 -1.426 7.120 1.00 87.75 107 ILE A O 1
ATOM 801 N N . PRO A 1 108 ? -14.976 -0.515 8.674 1.00 87.19 108 PRO A N 1
ATOM 802 C CA . PRO A 1 108 ? -15.910 0.041 7.705 1.00 87.19 108 PRO A CA 1
ATOM 803 C C . PRO A 1 108 ? -15.304 1.233 6.953 1.00 87.19 108 PRO A C 1
ATOM 805 O O . PRO A 1 108 ? -14.524 2.003 7.508 1.00 87.19 108 PRO A O 1
ATOM 808 N N . GLY A 1 109 ? -15.729 1.405 5.701 1.00 87.62 109 GLY A N 1
ATOM 809 C CA . GLY A 1 109 ? -15.286 2.486 4.821 1.00 87.62 109 GLY A CA 1
ATOM 810 C C . GLY A 1 109 ? -14.206 2.074 3.828 1.00 87.62 109 GLY A C 1
ATOM 811 O O . GLY A 1 109 ? -13.679 0.962 3.863 1.00 87.62 109 GLY A O 1
ATOM 812 N N . THR A 1 110 ? -13.918 2.985 2.905 1.00 89.38 110 THR A N 1
ATOM 813 C CA . THR A 1 110 ? -12.929 2.787 1.848 1.00 89.38 110 THR A CA 1
ATOM 814 C C . THR A 1 110 ? -11.583 3.338 2.321 1.00 89.38 110 THR A C 1
ATOM 816 O O . THR A 1 110 ? -11.499 4.531 2.634 1.00 89.38 110 THR A O 1
ATOM 819 N N . PRO A 1 111 ? -10.527 2.509 2.391 1.00 91.25 111 PRO A N 1
ATOM 820 C CA . PRO A 1 111 ? -9.217 2.971 2.820 1.00 91.25 111 PRO A CA 1
ATOM 821 C C . PRO A 1 111 ? -8.564 3.868 1.767 1.00 91.25 111 PRO A C 1
ATOM 823 O O . PRO A 1 111 ? -8.587 3.558 0.577 1.00 91.25 111 PRO A O 1
ATOM 826 N N . PHE A 1 112 ? -7.926 4.945 2.211 1.00 89.44 112 PHE A N 1
ATOM 827 C CA . PHE A 1 112 ? -7.125 5.839 1.377 1.00 89.44 112 PHE A CA 1
ATOM 828 C C . PHE A 1 112 ? -5.849 6.273 2.090 1.00 89.44 112 PHE A C 1
ATOM 830 O O . PHE A 1 112 ? -5.790 6.299 3.322 1.00 89.44 112 PHE A O 1
ATOM 837 N N . ILE A 1 113 ? -4.822 6.609 1.312 1.00 90.31 113 ILE A N 1
ATOM 838 C CA . ILE A 1 113 ? -3.521 7.023 1.843 1.00 90.31 113 ILE A CA 1
ATOM 839 C C . ILE A 1 113 ? -3.582 8.517 2.166 1.00 90.31 113 ILE A C 1
ATOM 841 O O . ILE A 1 113 ? -3.660 9.354 1.276 1.00 90.31 113 ILE A O 1
ATOM 845 N N . ASN A 1 114 ? -3.542 8.878 3.445 1.00 90.56 114 ASN A N 1
ATOM 846 C CA . ASN A 1 114 ? -3.597 10.275 3.880 1.00 90.56 114 ASN A CA 1
ATOM 847 C C . ASN A 1 114 ? -2.208 10.907 4.046 1.00 90.56 114 ASN A C 1
ATOM 849 O O . ASN A 1 114 ? -2.049 12.112 3.858 1.00 90.56 114 ASN A O 1
ATOM 853 N N . LYS A 1 115 ? -1.201 10.107 4.416 1.00 91.06 115 LYS A N 1
ATOM 854 C CA . LYS A 1 115 ? 0.191 10.554 4.585 1.00 91.06 115 LYS A CA 1
ATOM 855 C C . LYS A 1 115 ? 1.164 9.475 4.141 1.00 91.06 115 LYS A C 1
ATOM 857 O O . LYS A 1 115 ? 0.877 8.290 4.286 1.00 91.06 115 LYS A O 1
ATOM 862 N N . VAL A 1 116 ? 2.335 9.917 3.697 1.00 91.88 116 VAL A N 1
ATOM 863 C CA . VAL A 1 116 ? 3.483 9.080 3.348 1.00 91.88 116 VAL A CA 1
ATOM 864 C C . VAL A 1 116 ? 4.690 9.512 4.181 1.00 91.88 116 VAL A C 1
ATOM 866 O O . VAL A 1 116 ? 4.885 10.702 4.434 1.00 91.88 116 VAL A O 1
ATOM 869 N N . LYS A 1 117 ? 5.494 8.549 4.638 1.00 93.69 117 LYS A N 1
ATOM 870 C CA . LYS A 1 117 ? 6.777 8.761 5.323 1.00 93.69 117 LYS A CA 1
ATOM 871 C C . LYS A 1 117 ? 7.814 7.747 4.851 1.00 93.69 117 LYS A C 1
ATOM 873 O O . LYS A 1 117 ? 7.468 6.743 4.242 1.00 93.69 117 LYS A O 1
ATOM 878 N N . ASN A 1 118 ? 9.084 8.012 5.169 1.00 94.62 118 ASN A N 1
ATOM 879 C CA . ASN A 1 118 ? 10.199 7.083 4.947 1.00 94.62 118 ASN A CA 1
ATOM 880 C C . ASN A 1 118 ? 10.270 6.551 3.507 1.00 94.62 118 ASN A C 1
ATOM 882 O O . ASN A 1 118 ? 10.573 5.386 3.275 1.00 94.62 118 ASN A O 1
ATOM 886 N N . TYR A 1 119 ? 9.967 7.421 2.543 1.00 93.00 119 TYR A N 1
ATOM 887 C CA . TYR A 1 119 ? 9.948 7.058 1.138 1.00 93.00 119 TYR A CA 1
ATOM 888 C C . TYR A 1 119 ? 11.364 6.783 0.634 1.00 93.00 119 TYR A C 1
ATOM 890 O O . TYR A 1 119 ? 12.265 7.612 0.771 1.00 93.00 119 TYR A O 1
ATOM 898 N N . THR A 1 120 ? 11.550 5.615 0.034 1.00 94.00 120 THR A N 1
ATOM 899 C CA . THR A 1 120 ? 12.830 5.138 -0.482 1.00 94.00 120 THR A CA 1
ATOM 900 C C . THR A 1 120 ? 12.652 4.529 -1.864 1.00 94.00 120 THR A C 1
ATOM 902 O O . THR A 1 120 ? 11.632 3.908 -2.157 1.00 94.00 120 THR A O 1
ATOM 905 N N . LYS A 1 121 ? 13.674 4.691 -2.708 1.00 93.56 121 LYS A N 1
ATOM 906 C CA . LYS A 1 121 ? 13.786 4.063 -4.024 1.00 93.56 121 LYS A CA 1
ATOM 907 C C . LYS A 1 121 ? 15.096 3.293 -4.086 1.00 93.56 121 LYS A C 1
ATOM 909 O O . LYS A 1 121 ? 16.159 3.870 -3.875 1.00 93.56 121 LYS A O 1
ATOM 914 N N . ASN A 1 122 ? 15.011 2.014 -4.423 1.00 92.62 122 ASN A N 1
ATOM 915 C CA . ASN A 1 122 ? 16.152 1.136 -4.636 1.00 92.62 122 ASN A CA 1
ATOM 916 C C . ASN A 1 122 ? 16.104 0.581 -6.059 1.00 92.62 122 ASN A C 1
ATOM 918 O O . ASN A 1 122 ? 15.270 -0.265 -6.374 1.00 92.62 122 ASN A O 1
ATOM 922 N N . THR A 1 123 ? 17.006 1.038 -6.919 1.00 90.31 123 THR A N 1
ATOM 923 C CA . THR A 1 123 ? 17.131 0.511 -8.283 1.00 90.31 123 THR A CA 1
ATOM 924 C C . THR A 1 123 ? 17.769 -0.879 -8.249 1.00 90.31 123 THR A C 1
ATOM 926 O O . THR A 1 123 ? 18.833 -1.059 -7.656 1.00 90.31 123 THR A O 1
ATOM 929 N N . GLN A 1 124 ? 17.138 -1.862 -8.891 1.00 81.62 124 GLN A N 1
ATOM 930 C CA . GLN A 1 124 ? 17.639 -3.232 -9.013 1.00 81.62 124 GLN A CA 1
ATOM 931 C C . GLN A 1 124 ? 17.639 -3.653 -10.485 1.00 81.62 124 GLN A C 1
ATOM 933 O O . GLN A 1 124 ? 16.599 -3.980 -11.052 1.00 81.62 124 GLN A O 1
ATOM 938 N N . GLY A 1 125 ? 18.820 -3.656 -11.111 1.00 84.31 125 GLY A N 1
ATOM 939 C CA . GLY A 1 125 ? 18.942 -3.953 -12.539 1.00 84.31 125 GLY A CA 1
ATOM 940 C C . GLY A 1 125 ? 18.176 -2.938 -13.393 1.00 84.31 125 GLY A C 1
ATOM 941 O O . GLY A 1 125 ? 18.488 -1.750 -13.354 1.00 84.31 125 GLY A O 1
ATOM 942 N N . THR A 1 126 ? 17.191 -3.409 -14.163 1.00 82.25 126 THR A N 1
ATOM 943 C CA . THR A 1 126 ? 16.311 -2.571 -14.997 1.00 82.25 126 THR A CA 1
ATOM 944 C C . THR A 1 126 ? 15.069 -2.065 -14.261 1.00 82.25 126 THR A C 1
ATOM 946 O O . THR A 1 126 ? 14.405 -1.162 -14.765 1.00 82.25 126 THR A O 1
ATOM 949 N N . GLY A 1 127 ? 14.767 -2.609 -13.079 1.00 88.31 127 GLY A N 1
ATOM 950 C CA . GLY A 1 127 ? 13.616 -2.233 -12.263 1.00 88.31 127 GLY A CA 1
ATOM 951 C C . GLY A 1 127 ? 13.979 -1.332 -11.082 1.00 88.31 127 GLY A C 1
ATOM 952 O O . GLY A 1 127 ? 15.146 -1.086 -10.767 1.00 88.31 127 GLY A O 1
ATOM 953 N N . SER A 1 128 ? 12.957 -0.831 -10.398 1.00 92.62 128 SER A N 1
ATOM 954 C CA . SER A 1 128 ? 13.059 -0.070 -9.153 1.00 92.62 128 SER A CA 1
ATOM 955 C C . SER A 1 128 ? 12.083 -0.611 -8.118 1.00 92.62 128 SER A C 1
ATOM 957 O O . SER A 1 128 ? 10.944 -0.944 -8.429 1.00 92.62 128 SER A O 1
ATOM 959 N N . VAL A 1 129 ? 12.532 -0.675 -6.869 1.00 92.75 129 VAL A N 1
ATOM 960 C CA . VAL A 1 129 ? 11.693 -0.979 -5.713 1.00 92.75 129 VAL A CA 1
ATOM 961 C C . VAL A 1 129 ? 11.479 0.300 -4.930 1.00 92.75 129 VAL A C 1
ATOM 963 O O . VAL A 1 129 ? 12.440 0.900 -4.448 1.00 92.75 129 VAL A O 1
ATOM 966 N N . TYR A 1 130 ? 10.226 0.695 -4.780 1.00 92.50 130 TYR A N 1
ATOM 967 C CA . TYR A 1 130 ? 9.823 1.810 -3.940 1.00 92.50 130 TYR A CA 1
ATOM 968 C C . TYR A 1 130 ? 9.293 1.265 -2.621 1.00 92.50 130 TYR A C 1
ATOM 970 O O . TYR A 1 130 ? 8.505 0.324 -2.631 1.00 92.50 130 TYR A O 1
ATOM 978 N N . SER A 1 131 ? 9.716 1.822 -1.489 1.00 93.81 131 SER A N 1
ATOM 979 C CA . SER A 1 131 ? 9.150 1.476 -0.181 1.00 93.81 131 SER A CA 1
ATOM 980 C C . SER A 1 131 ? 8.853 2.726 0.627 1.00 93.81 131 SER A C 1
ATOM 982 O O . SER A 1 131 ? 9.658 3.659 0.637 1.00 93.81 131 SER A O 1
ATOM 984 N N . PHE A 1 132 ? 7.693 2.759 1.274 1.00 94.25 132 PHE A N 1
ATOM 985 C CA . PHE A 1 132 ? 7.266 3.871 2.108 1.00 94.25 132 PHE A CA 1
ATOM 986 C C . PHE A 1 132 ? 6.263 3.438 3.177 1.00 94.25 132 PHE A C 1
ATOM 988 O O . PHE A 1 132 ? 5.495 2.495 2.996 1.00 94.25 132 PHE A O 1
ATOM 995 N N . ASP A 1 133 ? 6.221 4.190 4.272 1.00 94.44 133 ASP A N 1
ATOM 996 C CA . ASP A 1 133 ? 5.184 4.059 5.288 1.00 94.44 133 ASP A CA 1
ATOM 997 C C . ASP A 1 133 ? 3.967 4.893 4.883 1.00 94.44 133 ASP A C 1
ATOM 999 O O . ASP A 1 133 ? 4.079 6.098 4.643 1.00 94.44 133 ASP A O 1
ATOM 1003 N N . ALA A 1 134 ? 2.795 4.272 4.846 1.00 93.00 134 ALA A N 1
ATOM 1004 C CA . ALA A 1 134 ? 1.527 4.905 4.525 1.00 93.00 134 ALA A CA 1
ATOM 1005 C C . ALA A 1 134 ? 0.620 4.978 5.759 1.00 93.00 134 ALA A C 1
ATOM 1007 O O . ALA A 1 134 ? 0.414 3.989 6.468 1.00 93.00 134 ALA A O 1
ATOM 1008 N N . GLN A 1 135 ? 0.040 6.156 5.983 1.00 92.25 135 GLN A N 1
ATOM 1009 C CA . GLN A 1 135 ? -1.077 6.352 6.901 1.00 92.25 135 GLN A CA 1
ATOM 1010 C C . GLN A 1 135 ? -2.381 6.112 6.139 1.00 92.25 135 GLN A C 1
ATOM 1012 O O . GLN A 1 135 ? -2.720 6.881 5.239 1.00 92.25 135 GLN A O 1
ATOM 1017 N N . PHE A 1 136 ? -3.128 5.086 6.530 1.00 92.31 136 PHE A N 1
ATOM 1018 C CA . PHE A 1 136 ? -4.445 4.768 5.997 1.00 92.31 136 PHE A CA 1
ATOM 1019 C C . PHE A 1 136 ? -5.545 5.360 6.878 1.00 92.31 136 PHE A C 1
ATOM 1021 O O . PHE A 1 136 ? -5.572 5.159 8.096 1.00 92.31 136 PHE A O 1
ATOM 1028 N N . MET A 1 137 ? -6.468 6.071 6.237 1.00 92.19 137 MET A N 1
ATOM 1029 C CA . MET A 1 137 ? -7.729 6.538 6.813 1.00 92.19 137 MET A CA 1
ATOM 1030 C C . MET A 1 137 ? -8.896 5.949 6.017 1.00 92.19 137 MET A C 1
ATOM 1032 O O . MET A 1 137 ? -8.695 5.460 4.907 1.00 92.19 137 MET A O 1
ATOM 1036 N N . PHE A 1 138 ? -10.113 5.995 6.561 1.00 91.62 138 PHE A N 1
ATOM 1037 C CA . PHE A 1 138 ? -11.281 5.365 5.946 1.00 91.62 138 PHE A CA 1
ATOM 1038 C C . PHE A 1 138 ? -12.381 6.393 5.762 1.00 91.62 138 PHE A C 1
ATOM 1040 O O . PHE A 1 138 ? -12.753 7.077 6.713 1.00 91.62 138 PHE A O 1
ATOM 1047 N N . TRP A 1 139 ? -12.907 6.513 4.548 1.00 88.50 139 TRP A N 1
ATOM 1048 C CA . TRP A 1 139 ? -14.058 7.368 4.287 1.00 88.50 139 TRP A CA 1
ATOM 1049 C C . TRP A 1 139 ? -15.312 6.529 4.059 1.00 88.50 139 TRP A C 1
ATOM 1051 O O . TRP A 1 139 ? -15.253 5.427 3.507 1.00 88.50 139 TRP A O 1
ATOM 1061 N N . LEU A 1 140 ? -16.448 7.052 4.508 1.00 83.75 140 LEU A N 1
ATOM 1062 C CA . LEU A 1 140 ? -17.768 6.514 4.203 1.00 83.75 140 LEU A CA 1
ATOM 1063 C C . LEU A 1 140 ? -18.436 7.366 3.115 1.00 83.75 140 LEU A C 1
ATOM 1065 O O . LEU A 1 140 ? -18.251 8.590 3.137 1.00 83.75 140 LEU A O 1
ATOM 1069 N N . PRO A 1 141 ? -19.155 6.734 2.168 1.00 68.69 141 PRO A N 1
ATOM 1070 C CA . PRO A 1 141 ? -19.949 7.443 1.169 1.00 68.69 141 PRO A CA 1
ATOM 1071 C C . PRO A 1 141 ? -21.069 8.279 1.792 1.00 68.69 141 PRO A C 1
ATOM 1073 O O . PRO A 1 141 ? -21.532 7.934 2.905 1.00 68.69 141 PRO A O 1
#

Foldseek 3Di:
DDPVVVVVVVVVVVVVVPDDQPAAEFEEWADFQDDPWDWDDDKWKWKKKWKFAPVAAIKIKTKTWDADPNDIDIHIYIYRHYHLDDDPDQCSQARIWTHPPDDDPNTDATKGFHDWAPWDWDDDDRIIMIMIMTIIIGTDD

Secondary structure (DSSP, 8-state):
--HHHHHHHHHHHHHHTS-----EEP-S-BPPPPTTPEEEEEEEEEEEEEEEETTEEEEEEEEEEEEETTEEEEEEEEESS-TT---S-TTTTTTPBPSTT--STT-SSEEEEEEEEEEEEEEETTEEEEEEEEEEEEEE-

Radius of gyration: 18.63 Å; chains: 1; bounding box: 39×64×42 Å